Protein AF-A0A6A8LTK0-F1 (afdb_monomer)

Sequence (138 aa):
FTTRKNVAKDNLATSLNCDAESITGLSDNEKFNSSLSSYIDLKAILGNIVDDYSKNEDLEKIIEYSTIFEDGNIYKEKLSEISWLTDEQIEKLSNIHFKGWGRLSKKLLTQITNENGERIIDALWNTSNNFIQVISDE

Solvent-accessible surface area (backbone atoms only — not comparable to full-atom values): 8459 Å² total; per-residue (Å²): 133,85,75,80,55,60,54,42,42,62,61,49,16,64,74,68,74,49,61,48,85,77,66,75,90,49,92,76,74,50,39,51,92,65,58,63,46,67,60,54,57,47,31,75,68,58,42,74,58,72,76,38,72,93,44,46,70,58,54,52,47,53,52,49,42,26,50,72,36,88,48,44,67,64,32,35,57,58,45,65,73,43,85,86,62,48,74,69,47,39,58,58,50,39,73,50,70,53,79,84,79,78,96,69,54,68,57,60,41,68,64,44,55,50,98,87,66,47,25,52,54,50,48,53,68,79,43,93,53,51,74,68,51,60,68,64,80,105

Radius of gyration: 18.09 Å; Cα contacts (8 Å, |Δi|>4): 117; chains: 1; bounding box: 48×33×44 Å

Nearest PDB structures (foldseek):
  7qqq-assembly1_B  TM=8.584E-01  e=1.718E-06  Streptococcus pyogenes
  7zo1-assembly1_B  TM=8.564E-01  e=2.592E-06  Streptococcus pyogenes
  7qqr-assembly1_B  TM=8.332E-01  e=1.280E-06  Streptococcus pyogenes
  7qr7-assembly1_B  TM=8.512E-01  e=7.468E-06  Streptococcus pyogenes
  4cmq-assembly2_B  TM=9.367E-01  e=1.183E-04  Streptococcus pyogenes serotype M1

Structure (mmCIF, N/CA/C/O backbone):
data_AF-A0A6A8LTK0-F1
#
_entry.id   AF-A0A6A8LTK0-F1
#
loop_
_atom_site.group_PDB
_atom_site.id
_atom_site.type_symbol
_atom_site.label_atom_id
_atom_site.label_alt_id
_atom_site.label_comp_id
_atom_site.label_asym_id
_atom_site.label_entity_id
_atom_site.label_seq_id
_atom_site.pdbx_PDB_ins_code
_atom_site.Cartn_x
_atom_site.Cartn_y
_atom_site.Cartn_z
_atom_site.occupancy
_atom_site.B_iso_or_equiv
_atom_site.auth_seq_id
_atom_site.auth_comp_id
_atom_site.auth_asym_id
_atom_site.auth_atom_id
_atom_site.pdbx_PDB_model_num
ATOM 1 N N . PHE A 1 1 ? 3.440 11.728 16.137 1.00 38.41 1 PHE A N 1
ATOM 2 C CA . PHE A 1 1 ? 4.524 11.029 15.423 1.00 38.41 1 PHE A CA 1
ATOM 3 C C . PHE A 1 1 ? 4.246 11.130 13.936 1.00 38.41 1 PHE A C 1
ATOM 5 O O . PHE A 1 1 ? 3.413 10.395 13.431 1.00 38.41 1 PHE A O 1
ATOM 12 N N . THR A 1 2 ? 4.846 12.098 13.246 1.00 43.72 2 THR A N 1
ATOM 13 C CA . THR A 1 2 ? 4.663 12.234 11.794 1.00 43.72 2 THR A CA 1
ATOM 14 C C . THR A 1 2 ? 5.769 11.436 11.122 1.00 43.72 2 THR A C 1
ATOM 16 O O . THR A 1 2 ? 6.864 11.948 10.896 1.00 43.72 2 THR A O 1
ATOM 19 N N . THR A 1 3 ? 5.529 10.147 10.892 1.00 59.91 3 THR A N 1
ATOM 20 C CA . THR A 1 3 ? 6.459 9.304 10.133 1.00 59.91 3 THR A CA 1
ATOM 21 C C . THR A 1 3 ? 6.582 9.881 8.724 1.00 59.91 3 THR A C 1
ATOM 23 O O . THR A 1 3 ? 5.572 10.152 8.071 1.00 59.91 3 THR A O 1
ATOM 26 N N . ARG A 1 4 ? 7.812 10.124 8.252 1.00 67.44 4 ARG A N 1
ATOM 27 C CA . ARG A 1 4 ? 8.038 10.578 6.872 1.00 67.44 4 ARG A CA 1
ATOM 28 C C . ARG A 1 4 ? 7.524 9.502 5.915 1.00 67.44 4 ARG A C 1
ATOM 30 O O . ARG A 1 4 ? 7.967 8.363 5.993 1.00 67.44 4 ARG A O 1
ATOM 37 N N . LYS A 1 5 ? 6.600 9.873 5.026 1.00 78.31 5 LYS A N 1
ATOM 38 C CA . LYS A 1 5 ? 5.986 8.943 4.063 1.00 78.31 5 LYS A CA 1
ATOM 39 C C . LYS A 1 5 ? 6.807 8.756 2.788 1.00 78.31 5 LYS A C 1
ATOM 41 O O . LYS A 1 5 ? 6.742 7.697 2.179 1.00 78.31 5 LYS A O 1
ATOM 46 N N . ASN A 1 6 ? 7.602 9.757 2.412 1.00 81.50 6 ASN A N 1
ATOM 47 C CA . ASN A 1 6 ? 8.410 9.725 1.196 1.00 81.50 6 ASN A CA 1
ATOM 48 C C . ASN A 1 6 ? 9.869 9.407 1.519 1.00 81.50 6 ASN A C 1
ATOM 50 O O . ASN A 1 6 ? 10.435 9.928 2.485 1.00 81.50 6 ASN A O 1
ATOM 54 N N . VAL A 1 7 ? 10.476 8.587 0.667 1.00 85.12 7 VAL A N 1
ATOM 55 C CA . VAL A 1 7 ? 11.897 8.248 0.734 1.00 85.12 7 VAL A CA 1
ATOM 56 C C . VAL A 1 7 ? 12.673 9.246 -0.125 1.00 85.12 7 VAL A C 1
ATOM 58 O O . VAL A 1 7 ? 12.322 9.483 -1.279 1.00 85.12 7 VAL A O 1
ATOM 61 N N . ALA A 1 8 ? 13.706 9.857 0.454 1.00 90.06 8 ALA A N 1
ATOM 62 C CA . ALA A 1 8 ? 14.644 10.709 -0.268 1.00 90.06 8 ALA A CA 1
ATOM 63 C C . ALA A 1 8 ? 15.808 9.876 -0.813 1.00 90.06 8 ALA A C 1
ATOM 65 O O . ALA A 1 8 ? 16.170 8.851 -0.225 1.00 90.06 8 ALA A O 1
ATOM 66 N N . LYS A 1 9 ? 16.417 10.351 -1.898 1.00 90.88 9 LYS A N 1
ATOM 67 C CA . LYS A 1 9 ? 17.600 9.759 -2.526 1.00 90.88 9 LYS A CA 1
ATOM 68 C C . LYS A 1 9 ? 18.732 9.523 -1.520 1.00 90.88 9 LYS A C 1
ATOM 70 O O . LYS A 1 9 ? 19.273 8.424 -1.472 1.00 90.88 9 LYS A O 1
ATOM 75 N N . ASP A 1 10 ? 18.990 10.485 -0.638 1.00 89.69 10 ASP A N 1
ATOM 76 C CA . ASP A 1 10 ? 20.038 10.384 0.389 1.00 89.69 10 ASP A CA 1
ATOM 77 C C . ASP A 1 10 ? 19.772 9.274 1.417 1.00 89.69 10 ASP A C 1
ATOM 79 O O . ASP A 1 10 ? 20.695 8.587 1.863 1.00 89.69 10 ASP A O 1
ATOM 83 N N . ASN A 1 11 ? 18.501 9.051 1.773 1.00 89.56 11 ASN A N 1
ATOM 84 C CA . ASN A 1 11 ? 18.130 7.967 2.686 1.00 89.56 11 ASN A CA 1
ATOM 85 C C . ASN A 1 11 ? 18.419 6.607 2.044 1.00 89.56 11 ASN A C 1
ATOM 87 O O . ASN A 1 11 ? 18.909 5.697 2.712 1.00 89.56 11 ASN A O 1
ATOM 91 N N . LEU A 1 12 ? 18.117 6.475 0.747 1.00 89.75 12 LEU A N 1
ATOM 92 C CA . LEU A 1 12 ? 18.402 5.260 -0.005 1.00 89.75 12 LEU A CA 1
ATOM 93 C C . LEU A 1 12 ? 19.913 5.046 -0.154 1.00 89.75 12 LEU A C 1
ATOM 95 O O . LEU A 1 12 ? 20.383 3.943 0.102 1.00 89.75 12 LEU A O 1
ATOM 99 N N . ALA A 1 13 ? 20.670 6.092 -0.488 1.00 92.62 13 ALA A N 1
ATOM 100 C CA . ALA A 1 13 ? 22.129 6.036 -0.593 1.00 92.62 13 ALA A CA 1
ATOM 101 C C . ALA A 1 13 ? 22.775 5.559 0.716 1.00 92.62 13 ALA A C 1
ATOM 103 O O . ALA A 1 13 ? 23.594 4.641 0.719 1.00 92.62 13 ALA A O 1
ATOM 104 N N . THR A 1 14 ? 22.312 6.101 1.846 1.00 92.62 14 THR A N 1
ATOM 105 C CA . THR A 1 14 ? 22.743 5.675 3.185 1.00 92.62 14 THR A CA 1
ATOM 106 C C . THR A 1 14 ? 22.404 4.205 3.445 1.00 92.62 14 THR A C 1
ATOM 108 O O . THR A 1 14 ? 23.247 3.452 3.924 1.00 92.62 14 THR A O 1
ATOM 111 N N . SER A 1 15 ? 21.184 3.775 3.103 1.00 91.25 15 SER A N 1
ATOM 112 C CA . SER A 1 15 ? 20.734 2.385 3.267 1.00 91.25 15 SER A CA 1
ATOM 113 C C . SER A 1 15 ? 21.526 1.391 2.417 1.00 91.25 15 SER A C 1
ATOM 115 O O . SER A 1 15 ? 21.706 0.250 2.836 1.00 91.25 15 SER A O 1
ATOM 117 N N . LEU A 1 16 ? 21.936 1.791 1.215 1.00 91.56 16 LEU A N 1
ATOM 118 C CA . LEU A 1 16 ? 22.691 0.955 0.280 1.00 91.56 16 LEU A CA 1
ATOM 119 C C . LEU A 1 16 ? 24.208 1.088 0.461 1.00 91.56 16 LEU A C 1
ATOM 121 O O . LEU A 1 16 ? 24.959 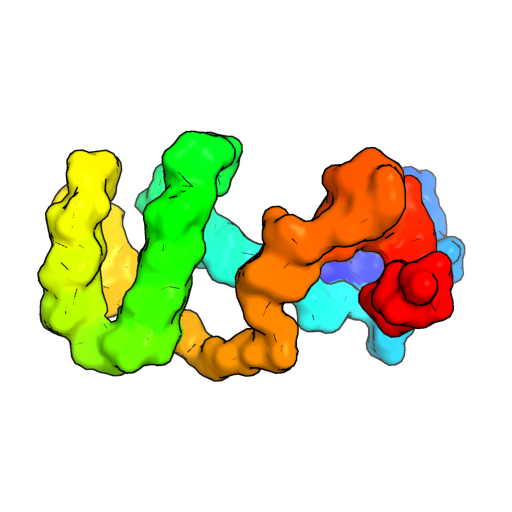0.375 -0.200 1.00 91.56 16 LEU A O 1
ATOM 125 N N . ASN A 1 17 ? 24.655 1.977 1.354 1.00 94.00 17 ASN A N 1
ATOM 126 C CA . ASN A 1 17 ? 26.058 2.319 1.563 1.00 94.00 17 ASN A CA 1
ATOM 127 C C . ASN A 1 17 ? 26.769 2.707 0.248 1.00 94.00 17 ASN A C 1
ATOM 129 O O . ASN A 1 17 ? 27.852 2.204 -0.063 1.00 94.00 17 ASN A O 1
ATOM 133 N N . CYS A 1 18 ? 26.137 3.581 -0.539 1.00 93.50 18 CYS A N 1
ATOM 134 C CA . CYS A 1 18 ? 26.661 4.087 -1.807 1.00 93.50 18 CYS A CA 1
ATOM 135 C C . CYS A 1 18 ? 26.598 5.619 -1.888 1.00 93.50 18 CYS A C 1
ATOM 137 O O . CYS A 1 18 ? 25.998 6.282 -1.042 1.00 93.50 18 CYS A O 1
ATOM 139 N N . ASP A 1 19 ? 27.228 6.184 -2.919 1.00 92.19 19 ASP A N 1
ATOM 140 C CA . ASP A 1 19 ? 27.126 7.612 -3.211 1.00 92.19 19 ASP A CA 1
ATOM 141 C C . ASP A 1 19 ? 25.727 7.936 -3.751 1.00 92.19 19 ASP A C 1
ATOM 143 O O . ASP A 1 19 ? 25.234 7.255 -4.658 1.00 92.19 19 ASP A O 1
ATOM 147 N N . ALA A 1 20 ? 25.103 8.998 -3.240 1.00 89.94 20 ALA A N 1
ATOM 148 C CA . ALA A 1 20 ? 23.844 9.491 -3.772 1.00 89.94 20 ALA A CA 1
ATOM 149 C C . ALA A 1 20 ? 23.960 9.766 -5.277 1.00 89.94 20 ALA A C 1
ATOM 151 O O . ALA A 1 20 ? 23.054 9.402 -6.021 1.00 89.94 20 ALA A O 1
ATOM 152 N N . GLU A 1 21 ? 25.075 10.305 -5.774 1.00 91.12 21 GLU A N 1
ATOM 153 C CA . GLU A 1 21 ? 25.246 10.585 -7.207 1.00 91.12 21 GLU A CA 1
ATOM 154 C C . GLU A 1 21 ? 25.135 9.334 -8.094 1.00 91.12 21 GLU A C 1
ATOM 156 O O . GLU A 1 21 ? 24.688 9.435 -9.237 1.00 91.12 21 GLU A O 1
ATOM 161 N N . SER A 1 22 ? 25.435 8.146 -7.555 1.00 91.94 22 SER A N 1
ATOM 162 C CA . SER A 1 22 ? 25.285 6.875 -8.279 1.00 91.94 22 SER A CA 1
ATOM 163 C C . SER A 1 22 ? 23.823 6.470 -8.518 1.00 91.94 22 SER A C 1
ATOM 165 O O . SER A 1 22 ? 23.536 5.676 -9.415 1.00 91.94 22 SER A O 1
ATOM 167 N N . ILE A 1 23 ? 22.882 7.030 -7.751 1.00 90.88 23 ILE A N 1
ATOM 168 C CA . ILE A 1 23 ? 21.450 6.744 -7.870 1.00 90.88 23 ILE A CA 1
ATOM 169 C C . ILE A 1 23 ? 20.838 7.666 -8.928 1.00 90.88 23 ILE A C 1
ATOM 171 O O . ILE A 1 23 ? 20.737 8.886 -8.752 1.00 90.88 23 ILE A O 1
ATOM 175 N N . THR A 1 24 ? 20.377 7.063 -10.022 1.00 91.69 24 THR A N 1
ATOM 176 C CA . THR A 1 24 ? 19.763 7.748 -11.169 1.00 91.69 24 THR A CA 1
ATOM 177 C C . THR A 1 24 ? 18.387 7.152 -11.493 1.00 91.69 24 THR A C 1
ATOM 179 O O . THR A 1 24 ? 17.997 6.134 -10.926 1.00 91.69 24 THR A O 1
ATOM 182 N N . GLY A 1 25 ? 17.615 7.807 -12.369 1.00 88.38 25 GLY A N 1
ATOM 183 C CA . GLY A 1 25 ? 16.299 7.316 -12.813 1.00 88.38 25 GLY A CA 1
ATOM 184 C C . GLY A 1 25 ? 15.096 7.787 -11.983 1.00 88.38 25 GLY A C 1
ATOM 185 O O . GLY A 1 25 ? 13.961 7.442 -12.308 1.00 88.38 25 GLY A O 1
ATOM 186 N N . LEU A 1 26 ? 15.308 8.606 -10.947 1.00 90.44 26 LEU A N 1
ATOM 187 C CA . LEU A 1 26 ? 14.224 9.288 -10.229 1.00 90.44 26 LEU A CA 1
ATOM 188 C C . LEU A 1 26 ? 13.667 10.439 -11.076 1.00 90.44 26 LEU A C 1
ATOM 190 O O . LEU A 1 26 ? 14.427 11.179 -11.693 1.00 90.44 26 LEU A O 1
ATOM 194 N N . SER A 1 27 ? 12.347 10.635 -11.077 1.00 86.94 27 SER A N 1
ATOM 195 C CA . SER A 1 27 ? 11.714 11.652 -11.931 1.00 86.94 27 SER A CA 1
ATOM 196 C C . SER A 1 27 ? 12.099 13.092 -11.577 1.00 86.94 27 SER A C 1
ATOM 198 O O . SER A 1 27 ? 12.208 13.917 -12.478 1.00 86.94 27 SER A O 1
ATOM 200 N N . ASP A 1 28 ? 12.282 13.403 -10.290 1.00 86.25 28 ASP A N 1
ATOM 201 C CA . ASP A 1 28 ? 12.687 14.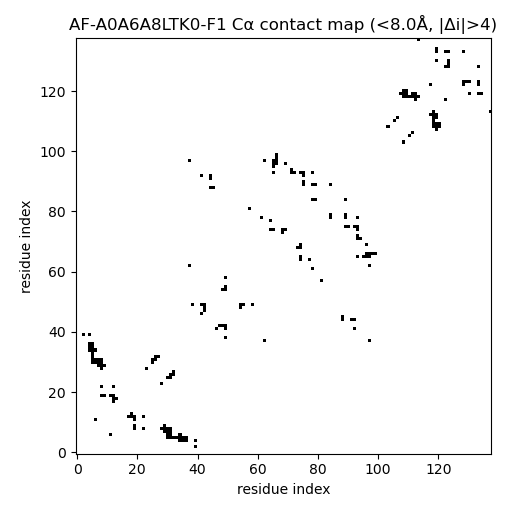731 -9.805 1.00 86.25 28 ASP A CA 1
ATOM 202 C C . ASP A 1 28 ? 14.141 14.772 -9.299 1.00 86.25 28 ASP A C 1
ATOM 204 O O . ASP A 1 28 ? 14.571 15.776 -8.743 1.00 86.25 28 ASP A O 1
ATOM 208 N N . ASN A 1 29 ? 14.900 13.689 -9.514 1.00 84.38 29 ASN A N 1
ATOM 209 C CA . ASN A 1 29 ? 16.280 13.476 -9.059 1.00 84.38 29 ASN A CA 1
ATOM 210 C C . ASN A 1 29 ? 16.535 13.534 -7.539 1.00 84.38 29 ASN A C 1
ATOM 212 O O . ASN A 1 29 ? 17.667 13.268 -7.131 1.00 84.38 29 ASN A O 1
ATOM 216 N N . GLU A 1 30 ? 15.532 13.802 -6.701 1.00 86.81 30 GLU A N 1
ATOM 217 C CA . GLU A 1 30 ? 15.714 14.016 -5.257 1.00 86.81 30 GLU A CA 1
ATOM 218 C C . GLU A 1 30 ? 14.959 13.001 -4.395 1.00 86.81 30 GLU A C 1
ATOM 220 O O . GLU A 1 30 ? 15.440 12.602 -3.328 1.00 86.81 30 GLU A O 1
ATOM 225 N N . LYS A 1 31 ? 13.772 12.561 -4.820 1.00 88.56 31 LYS A N 1
ATOM 226 C CA . LYS A 1 31 ? 12.912 11.688 -4.012 1.00 88.56 31 LYS A CA 1
ATOM 227 C C . LYS A 1 31 ? 12.095 10.726 -4.864 1.00 88.56 31 LYS A C 1
ATOM 229 O O . LYS A 1 31 ? 11.948 10.850 -6.076 1.00 88.56 31 LYS A O 1
ATOM 234 N N . PHE A 1 32 ? 11.525 9.742 -4.184 1.00 89.75 32 PHE A N 1
ATOM 235 C CA . PHE A 1 32 ? 10.516 8.887 -4.783 1.00 89.75 32 PHE A CA 1
ATOM 236 C C . PHE A 1 32 ? 9.188 9.643 -4.879 1.00 89.75 32 PHE A C 1
ATOM 238 O O . PHE A 1 32 ? 8.695 10.189 -3.890 1.00 89.75 32 PHE A O 1
ATOM 245 N N . ASN A 1 33 ? 8.593 9.635 -6.074 1.00 88.81 33 ASN A N 1
ATOM 246 C CA . ASN A 1 33 ? 7.234 10.138 -6.293 1.00 88.81 33 ASN A CA 1
ATOM 247 C C . ASN A 1 33 ? 6.183 9.258 -5.606 1.00 88.81 33 ASN A C 1
ATOM 249 O O . ASN A 1 33 ? 5.140 9.745 -5.174 1.00 88.81 33 ASN A O 1
ATOM 253 N N . SER A 1 34 ? 6.467 7.960 -5.515 1.00 88.88 34 SER A N 1
ATOM 254 C CA . SER A 1 34 ? 5.609 6.977 -4.867 1.00 88.88 34 SER A CA 1
ATOM 255 C C . SER A 1 34 ? 5.934 6.866 -3.381 1.00 88.88 34 SER A C 1
ATOM 257 O O . SER A 1 34 ? 7.090 6.954 -2.968 1.00 88.88 34 SER A O 1
ATOM 259 N N . SER A 1 35 ? 4.907 6.606 -2.577 1.00 90.25 35 SER A N 1
ATOM 260 C CA . SER A 1 35 ? 5.052 6.245 -1.168 1.00 90.25 35 SER A CA 1
ATOM 261 C C . SER A 1 35 ? 4.084 5.137 -0.794 1.00 90.25 35 SER A C 1
ATOM 263 O O . SER A 1 35 ? 3.016 5.000 -1.384 1.00 90.25 35 SER A O 1
ATOM 265 N N . LEU A 1 36 ? 4.440 4.380 0.241 1.00 92.38 36 LEU A N 1
ATOM 266 C CA . LEU A 1 36 ? 3.554 3.417 0.892 1.00 92.38 36 LEU A CA 1
ATOM 267 C C . LEU A 1 36 ? 2.699 4.123 1.961 1.00 92.38 36 LEU A C 1
ATOM 269 O O . LEU A 1 36 ? 2.621 3.686 3.106 1.00 92.38 36 LEU A O 1
ATOM 273 N N . SER A 1 37 ? 2.107 5.269 1.611 1.00 91.94 37 SER A N 1
ATOM 274 C CA . SER A 1 37 ? 1.402 6.152 2.549 1.00 91.94 37 SER A CA 1
ATOM 275 C C . SER A 1 37 ? 0.272 5.439 3.293 1.00 91.94 37 SER A C 1
ATOM 277 O O . SER A 1 37 ? 0.236 5.509 4.521 1.00 91.94 37 SER A O 1
ATOM 279 N N . SER A 1 38 ? -0.579 4.700 2.575 1.00 93.50 38 SER A N 1
ATOM 280 C CA . SER A 1 38 ? -1.678 3.931 3.170 1.00 93.50 38 SER A CA 1
ATOM 281 C C . SER A 1 38 ? -1.172 2.857 4.126 1.00 93.50 38 SER A C 1
ATOM 283 O O . SER A 1 38 ? -1.695 2.723 5.225 1.00 93.50 38 SER A O 1
ATOM 285 N N . TYR A 1 39 ? -0.100 2.149 3.763 1.00 94.88 39 TYR A N 1
ATOM 286 C CA . TYR A 1 39 ? 0.536 1.171 4.648 1.00 94.88 39 TYR A CA 1
ATOM 287 C C . TYR A 1 39 ? 1.052 1.824 5.937 1.00 94.88 39 TYR A C 1
ATOM 289 O O . TYR A 1 39 ? 0.817 1.303 7.023 1.00 94.88 39 TYR A O 1
ATOM 297 N N . ILE A 1 40 ? 1.716 2.981 5.840 1.00 94.00 40 ILE A N 1
ATOM 298 C CA . ILE A 1 40 ? 2.237 3.710 7.007 1.00 94.00 40 ILE A CA 1
ATOM 299 C C . ILE A 1 40 ? 1.095 4.144 7.934 1.00 94.00 40 ILE A C 1
ATOM 301 O O . ILE A 1 40 ? 1.211 3.995 9.152 1.00 94.00 40 ILE A O 1
ATOM 305 N N . ASP A 1 41 ? -0.001 4.653 7.368 1.00 94.12 41 ASP A N 1
ATOM 306 C CA . ASP A 1 41 ? -1.173 5.088 8.134 1.00 94.12 41 ASP A CA 1
ATOM 307 C C . ASP A 1 41 ? -1.870 3.907 8.819 1.00 94.12 41 ASP A C 1
ATOM 309 O O . ASP A 1 41 ? -2.128 3.952 10.023 1.00 94.12 41 ASP A O 1
ATOM 313 N N . LEU A 1 42 ? -2.103 2.815 8.086 1.00 95.62 42 LEU A N 1
ATOM 314 C CA . LEU A 1 42 ? -2.702 1.605 8.644 1.00 95.62 42 LEU A CA 1
ATOM 315 C C . LEU A 1 42 ? -1.808 0.981 9.716 1.00 95.62 42 LEU A C 1
ATOM 317 O O . LEU A 1 42 ? -2.306 0.596 10.770 1.00 95.62 42 LEU A O 1
ATOM 321 N N . LYS A 1 43 ? -0.488 0.926 9.508 1.00 95.81 43 LYS A N 1
ATOM 322 C CA . LYS A 1 43 ? 0.459 0.349 10.474 1.00 95.81 43 LYS A CA 1
ATOM 323 C C . LYS A 1 43 ? 0.522 1.145 11.773 1.00 95.81 43 LYS A C 1
ATOM 325 O O . LYS A 1 43 ? 0.704 0.558 12.836 1.00 95.81 43 LYS A O 1
ATOM 330 N N . ALA A 1 44 ? 0.305 2.458 11.721 1.00 95.00 44 ALA A N 1
ATOM 331 C CA . ALA A 1 44 ? 0.201 3.280 12.925 1.00 95.00 44 ALA A CA 1
ATOM 332 C C . ALA A 1 44 ? -1.029 2.935 13.791 1.00 95.00 44 ALA A C 1
ATOM 334 O O . ALA A 1 44 ? -1.001 3.171 14.999 1.00 95.00 44 ALA A O 1
ATOM 335 N N . ILE A 1 45 ? -2.088 2.375 13.195 1.00 95.50 45 ILE A N 1
ATOM 336 C CA . ILE A 1 45 ? -3.348 2.033 13.877 1.00 95.50 45 ILE A CA 1
ATOM 337 C C . ILE A 1 45 ? -3.408 0.541 14.237 1.00 95.50 45 ILE A C 1
ATOM 339 O O . ILE A 1 45 ? -3.771 0.177 15.354 1.00 95.50 45 ILE A O 1
ATOM 343 N N . LEU A 1 46 ? -3.049 -0.320 13.288 1.00 96.00 46 LEU A N 1
ATOM 344 C CA . LEU A 1 46 ? -3.205 -1.775 13.349 1.00 96.00 46 LEU A CA 1
ATOM 345 C C . LEU A 1 46 ? -1.920 -2.501 13.773 1.00 96.00 46 LEU A C 1
ATOM 347 O O . LEU A 1 46 ? -1.940 -3.702 14.043 1.00 96.00 46 LEU A O 1
ATOM 351 N N . GLY A 1 47 ? -0.793 -1.789 1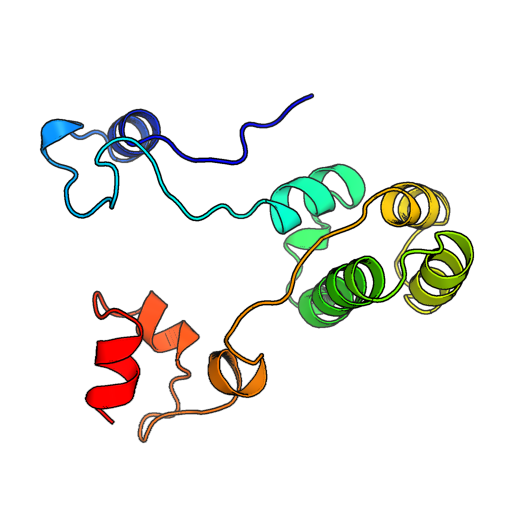3.845 1.00 95.38 47 GLY A N 1
ATOM 352 C CA . GLY A 1 47 ? 0.500 -2.363 14.197 1.00 95.38 47 GLY A CA 1
ATOM 353 C C . GLY A 1 47 ? 0.964 -3.409 13.182 1.00 95.38 47 GLY A C 1
ATOM 354 O O . GLY A 1 47 ? 0.799 -3.250 11.973 1.00 95.38 47 GLY A O 1
ATOM 355 N N . ASN A 1 48 ? 1.544 -4.500 13.682 1.00 95.38 48 ASN A N 1
ATOM 356 C CA . ASN A 1 48 ? 2.139 -5.549 12.846 1.00 95.38 48 ASN A CA 1
ATOM 357 C C . ASN A 1 48 ? 1.108 -6.407 12.095 1.00 95.38 48 ASN A C 1
ATOM 359 O O . ASN A 1 48 ? 1.498 -7.194 11.240 1.00 95.38 48 ASN A O 1
ATOM 363 N N . ILE A 1 49 ? -0.193 -6.252 12.371 1.00 94.69 49 ILE A N 1
ATOM 364 C CA . ILE A 1 49 ? -1.251 -6.967 11.637 1.00 94.69 49 ILE A CA 1
ATOM 365 C C . ILE A 1 49 ? -1.220 -6.608 10.144 1.00 94.69 49 ILE A C 1
ATOM 367 O O . ILE A 1 49 ? -1.550 -7.438 9.307 1.00 94.69 49 ILE A O 1
ATOM 371 N N . VAL A 1 50 ? -0.763 -5.401 9.794 1.00 95.00 50 VAL A N 1
ATOM 372 C CA . VAL A 1 50 ? -0.647 -4.958 8.393 1.00 95.00 50 VAL A CA 1
ATOM 373 C C . VAL A 1 50 ? 0.348 -5.806 7.590 1.00 95.00 50 VAL A C 1
ATOM 375 O O . VAL A 1 50 ? 0.238 -5.883 6.370 1.00 95.00 50 VAL A O 1
ATOM 378 N N . ASP A 1 51 ? 1.297 -6.465 8.260 1.00 95.44 51 ASP A N 1
ATOM 379 C CA . ASP A 1 51 ? 2.286 -7.336 7.618 1.00 95.44 51 ASP A CA 1
ATOM 380 C C . ASP A 1 51 ? 1.781 -8.788 7.45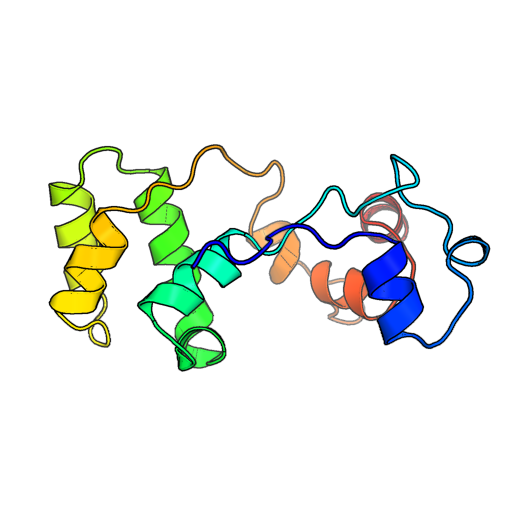1 1.00 95.44 51 ASP A C 1
ATOM 382 O O . ASP A 1 51 ? 2.450 -9.609 6.823 1.00 95.44 51 ASP A O 1
ATOM 386 N N . ASP A 1 52 ? 0.604 -9.127 7.995 1.00 95.62 52 ASP A N 1
ATOM 387 C CA . ASP A 1 52 ? -0.010 -10.449 7.850 1.00 95.62 52 ASP A CA 1
ATOM 388 C C . ASP A 1 52 ? -0.709 -10.573 6.489 1.00 95.62 52 ASP A C 1
ATOM 390 O O . ASP A 1 52 ? -1.758 -9.977 6.232 1.00 95.62 52 ASP A O 1
ATOM 394 N N . TYR A 1 53 ? -0.146 -11.411 5.616 1.00 92.50 53 TYR A N 1
ATOM 395 C CA . TYR A 1 53 ? -0.686 -11.654 4.280 1.00 92.50 53 TYR A CA 1
ATOM 396 C C . TYR A 1 53 ? -2.134 -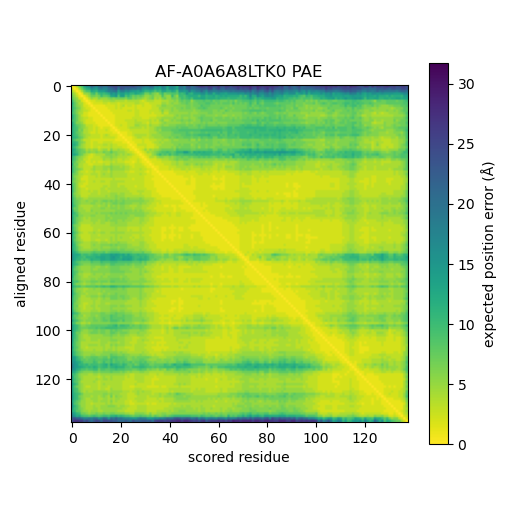12.170 4.297 1.00 92.50 53 TYR A C 1
ATOM 398 O O . TYR A 1 53 ? -2.908 -11.837 3.399 1.00 92.50 53 TYR A O 1
ATOM 406 N N . SER A 1 54 ? -2.541 -12.916 5.333 1.00 95.19 54 SER A N 1
ATOM 407 C CA . SER A 1 54 ? -3.921 -13.412 5.462 1.00 95.19 54 SER A CA 1
ATOM 408 C C . SER A 1 54 ? -4.951 -12.290 5.625 1.00 95.19 54 SER A C 1
ATOM 410 O O . SER A 1 54 ? -6.143 -12.512 5.417 1.00 95.19 54 SER A O 1
ATOM 412 N N . LYS A 1 55 ? -4.499 -11.080 5.978 1.00 95.56 55 LYS A N 1
ATOM 413 C CA . LYS A 1 55 ? -5.334 -9.889 6.167 1.00 95.56 55 LYS A CA 1
ATOM 414 C C . LYS A 1 55 ? -5.357 -8.970 4.955 1.00 95.56 55 LYS A C 1
ATOM 416 O O . LYS A 1 55 ? -6.120 -8.011 4.960 1.00 95.56 55 LYS A O 1
ATOM 421 N N . ASN A 1 56 ? -4.574 -9.256 3.914 1.00 94.00 56 ASN A N 1
ATOM 422 C CA . ASN A 1 56 ? -4.409 -8.362 2.767 1.00 94.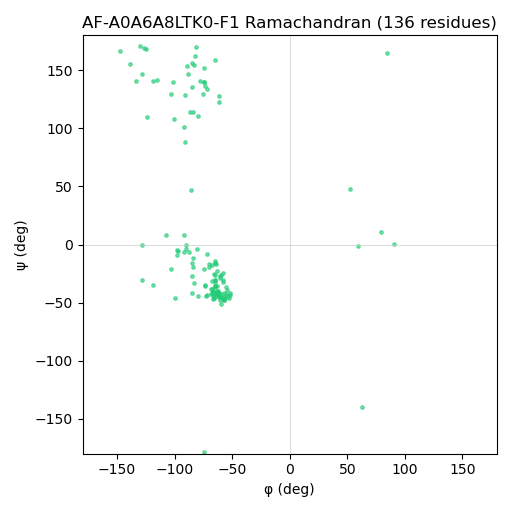00 56 ASN A CA 1
ATOM 423 C C . ASN A 1 56 ? -5.747 -7.993 2.104 1.00 94.00 56 ASN A C 1
ATOM 425 O O . ASN A 1 56 ? -5.993 -6.823 1.834 1.00 94.00 56 ASN A O 1
ATOM 429 N N . GLU A 1 57 ? -6.652 -8.960 1.926 1.00 95.12 57 GLU A N 1
ATOM 430 C CA . GLU A 1 57 ? -7.969 -8.685 1.340 1.00 95.12 57 GLU A CA 1
ATOM 431 C C . GLU A 1 57 ? -8.812 -7.724 2.181 1.00 95.12 57 GLU A C 1
ATOM 433 O O . GLU A 1 57 ? -9.478 -6.852 1.625 1.00 95.12 57 GLU A O 1
ATOM 438 N N . ASP A 1 58 ? -8.774 -7.858 3.505 1.00 97.06 58 ASP A N 1
ATOM 439 C CA . ASP A 1 58 ? -9.500 -6.961 4.400 1.00 97.06 58 ASP A CA 1
ATOM 440 C C . ASP A 1 58 ? -8.829 -5.585 4.477 1.00 97.06 58 ASP A C 1
ATOM 442 O O . ASP A 1 58 ? -9.523 -4.576 4.524 1.00 97.06 58 ASP A O 1
ATOM 446 N N . LEU A 1 59 ? -7.495 -5.514 4.418 1.00 97.00 59 LEU A N 1
ATOM 447 C CA . LEU A 1 59 ? -6.760 -4.244 4.357 1.00 97.00 59 LEU A CA 1
ATOM 448 C C . LEU A 1 59 ? -7.100 -3.454 3.083 1.00 97.00 59 LEU A C 1
ATOM 450 O O . LEU A 1 59 ? -7.329 -2.247 3.158 1.00 97.00 59 LEU A O 1
ATOM 454 N N . GLU A 1 60 ? -7.204 -4.127 1.933 1.00 96.19 60 GLU A N 1
ATOM 455 C CA . GLU A 1 60 ? -7.666 -3.505 0.685 1.00 96.19 60 GLU A CA 1
ATOM 456 C C . GLU A 1 60 ? -9.116 -3.010 0.806 1.00 96.19 60 GLU A C 1
ATOM 458 O O . GLU A 1 60 ? -9.408 -1.889 0.393 1.00 96.19 60 GLU A O 1
ATOM 463 N N . LYS A 1 61 ? -10.012 -3.779 1.449 1.00 96.19 61 LYS A N 1
ATOM 464 C CA . LYS A 1 61 ? -11.394 -3.333 1.717 1.00 96.19 61 LYS A CA 1
ATOM 465 C C . LYS A 1 61 ? -11.447 -2.114 2.632 1.00 96.19 61 LYS A C 1
ATOM 467 O O . LYS A 1 61 ? -12.249 -1.221 2.393 1.00 96.19 61 LYS A O 1
ATOM 472 N N . ILE A 1 62 ? -10.605 -2.051 3.665 1.00 96.50 62 ILE A N 1
ATOM 473 C CA . ILE A 1 62 ? -10.515 -0.888 4.563 1.00 96.50 62 ILE A CA 1
ATOM 474 C C . ILE A 1 62 ? -10.183 0.370 3.746 1.00 96.50 62 ILE A C 1
ATOM 476 O O . ILE A 1 62 ? -10.855 1.392 3.883 1.00 96.50 62 ILE A O 1
ATOM 480 N N . ILE A 1 63 ? -9.194 0.287 2.850 1.00 96.00 63 ILE A N 1
ATOM 481 C CA . ILE A 1 63 ? -8.809 1.402 1.970 1.00 96.00 63 ILE A CA 1
ATOM 482 C C . ILE A 1 63 ? -9.940 1.746 0.992 1.00 96.00 63 ILE A C 1
ATOM 484 O O . ILE A 1 63 ? -10.265 2.923 0.814 1.00 96.00 63 ILE A O 1
ATOM 488 N N . GLU A 1 64 ? -10.555 0.737 0.377 1.00 95.75 64 GLU A N 1
ATOM 489 C CA . GLU A 1 64 ? -11.664 0.900 -0.564 1.00 95.75 64 GLU A CA 1
ATOM 490 C C . GLU A 1 64 ? -12.859 1.601 0.098 1.00 95.75 64 GLU A C 1
ATOM 492 O O . GLU A 1 64 ? -13.323 2.630 -0.390 1.00 95.75 64 GLU A O 1
ATOM 497 N N . TYR A 1 65 ? -13.310 1.112 1.253 1.00 95.44 65 TYR A N 1
ATOM 498 C CA . TYR A 1 65 ? -14.429 1.687 1.999 1.00 95.44 65 TYR A CA 1
ATOM 499 C C . TYR A 1 65 ? -14.127 3.108 2.478 1.00 95.44 65 TYR A C 1
ATOM 501 O O . TYR A 1 65 ? -14.970 3.986 2.314 1.00 95.44 65 TYR A O 1
ATOM 509 N N . SER A 1 66 ? -12.916 3.361 2.979 1.00 94.62 66 SER A N 1
ATOM 510 C CA . SER A 1 66 ? -12.454 4.708 3.347 1.00 94.62 66 SER A CA 1
ATOM 511 C C . SER A 1 66 ? -12.499 5.697 2.173 1.00 94.62 66 SER A C 1
ATOM 513 O O . SER A 1 66 ? -12.738 6.886 2.378 1.00 94.62 66 SER A O 1
ATOM 515 N N . THR A 1 67 ? -12.276 5.208 0.946 1.00 93.56 67 THR A N 1
ATOM 516 C CA . THR A 1 67 ? -12.281 6.018 -0.284 1.00 93.56 67 THR A CA 1
ATOM 517 C C . THR A 1 67 ? -13.694 6.229 -0.839 1.00 93.56 67 THR A C 1
ATOM 519 O O . THR A 1 67 ? -13.971 7.274 -1.426 1.00 93.56 67 THR A O 1
ATOM 522 N N . ILE A 1 68 ? -14.588 5.245 -0.679 1.00 93.31 68 ILE A N 1
ATOM 523 C CA . ILE A 1 68 ? -15.980 5.300 -1.162 1.00 93.31 68 ILE A CA 1
ATOM 524 C C . ILE A 1 68 ? -16.867 6.123 -0.223 1.00 93.31 68 ILE A C 1
ATOM 526 O O . ILE A 1 68 ? -17.697 6.906 -0.687 1.00 93.31 68 ILE A O 1
ATOM 530 N N . PHE A 1 69 ? -16.733 5.921 1.088 1.00 90.06 69 PHE A N 1
ATOM 531 C CA . PHE A 1 69 ? -17.627 6.503 2.082 1.00 90.06 69 PHE A CA 1
ATOM 532 C C . PHE A 1 69 ? -16.989 7.734 2.729 1.00 90.06 69 PHE A C 1
ATOM 534 O O . PHE A 1 69 ? -16.088 7.631 3.559 1.00 90.06 69 PHE A O 1
ATOM 541 N N . GLU A 1 70 ? -17.503 8.916 2.385 1.00 81.88 70 GLU A N 1
ATOM 542 C CA . GLU A 1 70 ? -17.155 10.161 3.087 1.00 81.88 70 GLU A CA 1
ATOM 543 C C . GLU A 1 70 ? -17.836 10.260 4.466 1.00 81.88 70 GLU A C 1
ATOM 545 O O . GLU A 1 70 ? -17.369 10.993 5.335 1.00 81.88 70 GLU A O 1
ATOM 550 N N . ASP A 1 71 ? -18.924 9.510 4.690 1.00 87.69 71 ASP A N 1
ATOM 551 C CA . ASP A 1 71 ? -19.614 9.445 5.982 1.00 87.69 71 ASP A CA 1
ATOM 552 C C . ASP A 1 71 ? -18.939 8.426 6.913 1.00 87.69 71 ASP A C 1
ATOM 554 O O . ASP A 1 71 ? -18.972 7.212 6.678 1.00 87.69 71 ASP A O 1
ATOM 558 N N . GLY A 1 72 ? -18.358 8.928 8.005 1.00 84.56 72 GLY A N 1
ATOM 559 C CA . GLY A 1 72 ? -17.671 8.115 9.005 1.00 84.56 72 GLY A CA 1
ATOM 560 C C . GLY A 1 72 ? -18.560 7.075 9.696 1.00 84.56 72 GLY A C 1
ATOM 561 O O . GLY A 1 72 ? -18.049 6.029 10.085 1.00 84.56 72 GLY A O 1
ATOM 562 N N . ASN A 1 73 ? -19.877 7.292 9.811 1.00 90.81 73 ASN A N 1
ATOM 563 C CA . ASN A 1 73 ? -20.788 6.317 10.424 1.00 90.81 73 ASN A CA 1
ATOM 564 C C . ASN A 1 73 ? -21.003 5.107 9.512 1.00 90.81 73 ASN A C 1
ATOM 566 O O . ASN A 1 73 ? -20.932 3.971 9.978 1.00 90.81 73 ASN A O 1
ATOM 570 N N . ILE A 1 74 ? -21.213 5.345 8.212 1.00 92.38 74 ILE A N 1
ATOM 571 C CA . ILE A 1 74 ? -21.369 4.268 7.220 1.00 92.38 74 ILE A CA 1
ATOM 572 C C . ILE A 1 74 ? -20.064 3.478 7.114 1.00 92.38 74 ILE A C 1
ATOM 574 O O . ILE A 1 74 ? -20.068 2.246 7.097 1.00 92.38 74 ILE A O 1
ATOM 578 N N . TYR A 1 75 ? -18.929 4.180 7.099 1.00 94.62 75 TYR A N 1
ATOM 579 C CA . TYR A 1 75 ? -17.630 3.524 7.080 1.00 94.62 75 TYR A CA 1
ATOM 580 C C . TYR A 1 75 ? -17.398 2.685 8.347 1.00 94.62 75 TYR A C 1
ATOM 582 O O . TYR A 1 75 ? -16.958 1.540 8.256 1.00 94.62 75 TYR A O 1
ATOM 590 N N . LYS A 1 76 ? -17.773 3.199 9.524 1.00 95.31 76 LYS A N 1
ATOM 591 C CA . LYS A 1 76 ? -17.689 2.470 10.796 1.00 95.31 76 LYS A CA 1
ATOM 592 C C . LYS A 1 76 ? -18.522 1.187 10.794 1.00 95.31 76 LYS A C 1
ATOM 594 O O . LYS A 1 76 ? -18.037 0.150 11.244 1.00 95.31 76 LYS A O 1
ATOM 599 N N . GLU A 1 77 ? -19.738 1.235 10.252 1.00 95.12 77 GLU A N 1
ATOM 600 C CA . GLU A 1 77 ? -20.582 0.048 10.079 1.00 95.12 77 GLU A CA 1
ATOM 601 C C . GLU A 1 77 ? -19.886 -0.995 9.193 1.00 95.12 77 GLU A C 1
ATOM 603 O O . GLU A 1 77 ? -19.794 -2.163 9.568 1.00 95.12 77 GLU A O 1
ATOM 608 N N . LYS A 1 78 ? -19.282 -0.572 8.076 1.00 95.31 78 LYS A N 1
ATOM 609 C CA . LYS A 1 78 ? -18.525 -1.474 7.196 1.00 95.31 78 LYS A CA 1
ATOM 610 C C . LYS A 1 78 ? -17.280 -2.071 7.835 1.00 95.31 78 LYS A C 1
ATOM 612 O O . LYS A 1 78 ? -16.984 -3.241 7.611 1.00 95.31 78 LYS A O 1
ATOM 617 N N . LEU A 1 79 ? -16.574 -1.305 8.659 1.00 96.06 79 LEU A N 1
ATOM 618 C CA . LEU A 1 79 ? -15.440 -1.816 9.426 1.00 96.06 79 LEU A CA 1
ATOM 619 C C . LEU A 1 79 ? -15.870 -2.876 10.448 1.00 96.06 79 LEU A C 1
ATOM 621 O O . LEU A 1 79 ? -15.121 -3.820 10.680 1.00 96.06 79 LEU A O 1
ATOM 625 N N . SER A 1 80 ? -17.079 -2.772 11.009 1.00 95.12 80 SER A N 1
ATOM 626 C CA . SER A 1 80 ? -17.599 -3.769 11.957 1.00 95.12 80 SER A CA 1
ATOM 627 C C . SER A 1 80 ? -17.872 -5.146 11.334 1.00 95.12 80 SER A C 1
ATOM 629 O O . SER A 1 80 ? -17.921 -6.142 12.052 1.00 95.12 80 SER A O 1
ATOM 631 N N . GLU A 1 81 ? -17.973 -5.237 10.001 1.00 95.44 81 GLU A N 1
ATOM 632 C CA . GLU A 1 81 ? -18.063 -6.517 9.280 1.00 95.44 81 GLU A CA 1
ATOM 633 C C . GLU A 1 81 ? -16.728 -7.299 9.319 1.00 95.44 81 GLU A C 1
ATOM 635 O O . GLU A 1 81 ? -16.704 -8.507 9.066 1.00 95.44 81 GLU A O 1
ATOM 640 N N . ILE A 1 82 ? -15.611 -6.639 9.657 1.00 95.62 82 ILE A N 1
ATOM 641 C CA . ILE A 1 82 ? -14.273 -7.237 9.733 1.00 95.62 82 ILE A CA 1
ATOM 642 C C . ILE A 1 82 ? -14.015 -7.734 11.161 1.00 95.62 82 ILE A C 1
ATOM 644 O O . ILE A 1 82 ? -13.640 -6.984 12.060 1.00 95.62 82 ILE A O 1
ATOM 648 N N . SER A 1 83 ? -14.160 -9.044 11.362 1.00 94.44 83 SER A N 1
ATOM 649 C CA . SER A 1 83 ? -14.243 -9.668 12.693 1.00 94.44 83 SER A CA 1
ATOM 650 C C . SER A 1 83 ? -12.991 -9.573 13.573 1.00 94.44 83 SER A C 1
ATOM 652 O O . SER A 1 83 ? -13.055 -9.893 14.756 1.00 94.44 83 SER A O 1
ATOM 654 N N . TRP A 1 84 ? -11.830 -9.245 13.002 1.00 95.88 84 TRP A N 1
ATOM 655 C CA . TRP A 1 84 ? -10.562 -9.176 13.737 1.00 95.88 84 TRP A CA 1
ATOM 656 C C . TRP A 1 84 ? -10.195 -7.758 14.183 1.00 95.88 84 TRP A C 1
ATOM 658 O O . TRP A 1 84 ? -9.209 -7.600 14.904 1.00 95.88 84 TRP A O 1
ATOM 668 N N . LEU A 1 85 ? -10.962 -6.744 13.774 1.00 96.62 85 LEU A N 1
ATOM 669 C CA . LEU A 1 85 ? -10.773 -5.378 14.246 1.00 96.62 85 LEU A CA 1
ATOM 670 C C . LEU A 1 85 ? -11.355 -5.208 15.650 1.00 96.62 85 LEU A C 1
ATOM 672 O O . LEU A 1 85 ? -12.431 -5.713 15.963 1.00 96.62 85 LEU A O 1
ATOM 676 N N . THR A 1 86 ? -10.652 -4.458 16.494 1.00 96.75 86 THR A N 1
ATOM 677 C CA . THR A 1 86 ? -11.185 -4.022 17.790 1.00 96.75 86 THR A CA 1
ATOM 678 C C . THR A 1 86 ? -12.006 -2.744 17.640 1.00 96.75 86 THR A C 1
ATOM 680 O O . THR A 1 86 ? -11.753 -1.946 16.738 1.00 96.75 86 THR A O 1
ATOM 683 N N . ASP A 1 87 ? -12.925 -2.480 18.570 1.00 95.94 87 ASP A N 1
ATOM 684 C CA . ASP A 1 87 ? -13.716 -1.237 18.574 1.00 95.94 87 ASP A CA 1
ATOM 685 C C . ASP A 1 87 ? -12.833 0.023 18.560 1.00 95.94 87 ASP A C 1
ATOM 687 O O . ASP A 1 87 ? -13.140 1.006 17.886 1.00 95.94 87 ASP A O 1
ATOM 691 N N . GLU A 1 88 ? -11.694 -0.015 19.260 1.00 96.00 88 GLU A N 1
ATOM 692 C CA . GLU A 1 88 ? -10.721 1.081 19.267 1.00 96.00 88 GLU A CA 1
ATOM 693 C C . GLU A 1 88 ? -10.062 1.276 17.891 1.00 96.00 88 GLU A C 1
ATOM 695 O O . GLU A 1 88 ? -9.848 2.408 17.451 1.00 96.00 88 GLU A O 1
ATOM 700 N N . GLN A 1 89 ? -9.734 0.183 17.195 1.00 96.56 89 GLN A N 1
ATOM 701 C CA . GLN A 1 89 ? -9.181 0.242 15.842 1.00 96.56 89 GLN A CA 1
ATOM 702 C C . GLN A 1 89 ? -10.220 0.742 14.845 1.00 96.56 89 GLN A C 1
ATOM 704 O O . GLN A 1 89 ? -9.887 1.582 14.015 1.00 96.56 89 GLN A O 1
ATOM 709 N N . ILE A 1 90 ? -11.465 0.276 14.953 1.00 96.38 90 ILE A N 1
ATOM 710 C CA . ILE A 1 90 ? -12.588 0.723 14.125 1.00 96.38 90 ILE A CA 1
ATOM 711 C C . ILE A 1 90 ? -12.773 2.237 14.262 1.00 96.38 90 ILE A C 1
ATOM 713 O O . ILE A 1 90 ? -12.831 2.933 13.253 1.00 96.38 90 ILE A O 1
ATOM 717 N N . GLU A 1 91 ? -12.781 2.759 15.492 1.00 94.94 91 GLU A N 1
ATOM 718 C CA . GLU A 1 91 ? -12.898 4.199 15.754 1.00 94.94 91 GLU A CA 1
ATOM 719 C C . GLU A 1 91 ? -11.727 4.994 15.156 1.00 94.94 91 GLU A C 1
ATOM 721 O O . GLU A 1 91 ? -11.905 6.059 14.568 1.00 94.94 91 GLU A O 1
ATOM 726 N N . LYS A 1 92 ? -10.497 4.487 15.269 1.00 95.31 92 LYS A N 1
ATOM 727 C CA . LYS A 1 92 ? -9.325 5.146 14.669 1.00 95.31 92 LYS A CA 1
ATOM 728 C C . LYS A 1 92 ? -9.369 5.109 13.142 1.00 95.31 92 LYS A C 1
ATOM 730 O O . LYS A 1 92 ? -9.045 6.109 12.505 1.00 95.31 92 LYS A O 1
ATOM 735 N N . LEU A 1 93 ? -9.771 3.980 12.563 1.00 95.19 93 LEU A N 1
ATOM 736 C CA . LEU A 1 93 ? -9.881 3.798 11.119 1.00 95.19 93 LEU A CA 1
ATOM 737 C C . LEU A 1 93 ? -10.992 4.664 10.520 1.00 95.19 93 LEU A C 1
ATOM 739 O O . LEU A 1 93 ? -10.776 5.245 9.463 1.00 95.19 93 LEU A O 1
ATOM 743 N N . SER A 1 94 ? -12.134 4.828 11.194 1.00 93.38 94 SER A N 1
ATOM 744 C CA . SER A 1 94 ? -13.236 5.661 10.689 1.00 93.38 94 SER A CA 1
ATOM 745 C C . SER A 1 94 ? -12.887 7.148 10.581 1.00 93.38 94 SER A C 1
ATOM 747 O O . SER A 1 94 ? -13.612 7.894 9.936 1.00 93.38 94 SER A O 1
ATOM 749 N N . ASN A 1 95 ? -11.782 7.580 11.198 1.00 91.44 95 ASN A N 1
ATOM 750 C CA . ASN A 1 95 ? -11.277 8.951 11.126 1.00 91.44 95 ASN A CA 1
ATOM 751 C C . ASN A 1 95 ? -10.265 9.180 9.986 1.00 91.44 95 ASN A C 1
ATOM 753 O O . ASN A 1 95 ? -9.847 10.321 9.764 1.00 91.44 95 ASN A O 1
ATOM 757 N N . ILE A 1 96 ? -9.838 8.129 9.271 1.00 90.56 96 ILE A N 1
ATOM 758 C CA . ILE A 1 96 ? -8.939 8.256 8.116 1.00 90.56 96 ILE A CA 1
ATOM 759 C C . ILE A 1 96 ? -9.714 8.104 6.804 1.00 90.56 96 ILE A C 1
ATOM 761 O O . ILE A 1 96 ? -10.446 7.138 6.595 1.00 90.56 96 ILE A O 1
ATOM 765 N N . HIS A 1 97 ? -9.510 9.061 5.898 1.00 90.25 97 HIS A N 1
ATOM 766 C CA . HIS A 1 97 ? -10.139 9.085 4.577 1.00 90.25 97 HIS A CA 1
ATOM 767 C C . HIS A 1 97 ? -9.079 9.170 3.483 1.00 90.25 97 HIS A C 1
ATOM 769 O O . HIS A 1 97 ? -8.420 10.205 3.313 1.00 90.25 97 HIS A O 1
ATOM 775 N N . PHE A 1 98 ? -8.920 8.077 2.741 1.00 91.88 98 PHE A N 1
ATOM 776 C CA . PHE A 1 98 ? -8.129 8.065 1.515 1.00 91.88 98 PHE A CA 1
ATOM 777 C C . PHE A 1 98 ? -8.892 8.773 0.390 1.00 91.88 98 PHE A C 1
ATOM 779 O O . PHE A 1 98 ? -10.117 8.864 0.401 1.00 91.88 98 PHE A O 1
ATOM 786 N N . LYS A 1 99 ? -8.159 9.353 -0.565 1.00 89.50 99 LYS A N 1
ATOM 787 C CA . LYS A 1 99 ? -8.743 10.174 -1.631 1.00 89.50 99 LYS A CA 1
ATOM 788 C C . LYS A 1 99 ? -8.185 9.797 -2.991 1.00 89.50 99 LYS A C 1
ATOM 790 O O . LYS A 1 99 ? -6.975 9.641 -3.149 1.00 89.50 99 LYS A O 1
ATOM 795 N N . GLY A 1 100 ? -9.075 9.801 -3.979 1.00 89.56 100 GLY A N 1
ATOM 796 C CA . GLY A 1 100 ? -8.749 9.543 -5.376 1.00 89.56 100 GLY A CA 1
ATOM 797 C C . GLY A 1 100 ? -8.721 8.057 -5.723 1.00 89.56 100 GLY A C 1
ATOM 798 O O . GLY A 1 100 ? -8.671 7.195 -4.853 1.00 89.56 100 GLY A O 1
ATOM 799 N N . TRP A 1 101 ? -8.750 7.775 -7.024 1.00 93.44 101 TRP A N 1
ATOM 800 C CA . TRP A 1 101 ? -8.733 6.420 -7.569 1.00 93.44 101 TRP A CA 1
ATOM 801 C C . TRP A 1 101 ? -7.501 6.213 -8.442 1.00 93.44 101 TRP A C 1
ATOM 803 O O . TRP A 1 101 ? -7.102 7.096 -9.209 1.00 93.44 101 TRP A O 1
ATOM 813 N N . GLY A 1 102 ? -6.908 5.026 -8.337 1.00 91.81 102 GLY A N 1
ATOM 814 C CA . GLY A 1 102 ? -5.863 4.587 -9.252 1.00 91.81 102 GLY A CA 1
ATOM 815 C C . GLY A 1 102 ? -6.390 4.426 -10.681 1.00 91.81 102 GLY A C 1
ATOM 816 O O . GLY A 1 102 ? -7.583 4.253 -10.917 1.00 91.81 102 GLY A O 1
ATOM 817 N N . ARG A 1 103 ? -5.480 4.464 -11.659 1.00 94.94 103 ARG A N 1
ATOM 818 C CA . ARG A 1 103 ? -5.816 4.296 -13.087 1.00 94.94 103 ARG A CA 1
ATOM 819 C C . ARG A 1 103 ? -5.885 2.833 -13.530 1.00 94.94 103 ARG A C 1
ATOM 821 O O . ARG A 1 103 ? -6.382 2.556 -14.616 1.00 94.94 103 ARG A O 1
ATOM 828 N N . LEU A 1 104 ? -5.334 1.922 -12.729 1.00 94.88 104 LEU A N 1
ATOM 829 C CA . LEU A 1 104 ? -5.203 0.500 -13.037 1.00 94.88 104 LEU A CA 1
ATOM 830 C C . LEU A 1 104 ? -6.048 -0.311 -12.056 1.00 94.88 104 LEU A C 1
ATOM 832 O O . LEU A 1 104 ? -6.123 0.022 -10.875 1.00 94.88 104 LEU A O 1
ATOM 836 N N . SER A 1 105 ? -6.682 -1.372 -12.548 1.00 95.31 105 SER A N 1
ATOM 837 C CA . SER A 1 105 ? -7.528 -2.238 -11.723 1.00 95.31 105 SER A CA 1
ATOM 838 C C . SER A 1 105 ? -6.710 -3.284 -10.962 1.00 95.31 105 SER A C 1
ATOM 840 O O . SER A 1 105 ? -5.664 -3.734 -11.435 1.00 95.31 105 SER A O 1
ATOM 842 N N . LYS A 1 106 ? -7.245 -3.757 -9.827 1.00 94.88 106 LYS A N 1
ATOM 843 C CA . LYS A 1 106 ? -6.692 -4.898 -9.075 1.00 94.88 106 LYS A CA 1
ATOM 844 C C . LYS A 1 106 ? -6.505 -6.126 -9.968 1.00 94.88 106 LYS A C 1
ATOM 846 O O . LYS A 1 106 ? -5.442 -6.732 -9.962 1.00 94.88 106 LYS A O 1
ATOM 851 N N . LYS A 1 107 ? -7.517 -6.455 -10.781 1.00 95.25 107 LYS A N 1
ATOM 852 C CA . LYS A 1 107 ? -7.487 -7.612 -11.686 1.00 95.25 107 LYS A CA 1
ATOM 853 C C . LYS A 1 107 ? -6.295 -7.562 -12.642 1.00 95.25 107 LYS A C 1
ATOM 855 O O . LYS A 1 107 ? -5.603 -8.562 -12.794 1.00 95.25 107 LYS A O 1
ATOM 860 N N . LEU A 1 108 ? -6.051 -6.402 -13.253 1.00 94.44 108 LEU A N 1
ATOM 861 C CA . LEU A 1 108 ? -4.924 -6.219 -14.164 1.00 94.44 108 LEU A CA 1
ATOM 862 C C . LEU A 1 108 ? -3.588 -6.460 -13.452 1.00 94.44 108 LEU A C 1
ATOM 864 O O . LEU A 1 108 ? -2.760 -7.206 -13.949 1.00 94.44 108 LEU A O 1
ATOM 868 N N . LEU A 1 109 ? -3.402 -5.868 -12.271 1.00 94.38 109 LEU A N 1
ATOM 869 C CA . LEU A 1 109 ? -2.124 -5.924 -11.562 1.00 94.38 109 LEU A CA 1
ATOM 870 C C . LEU A 1 109 ? -1.827 -7.288 -10.920 1.00 94.38 109 LEU A C 1
ATOM 872 O O . LEU A 1 109 ? -0.661 -7.673 -10.842 1.00 94.38 109 LEU A O 1
ATOM 876 N N . THR A 1 110 ? -2.853 -7.995 -10.427 1.00 92.50 110 THR A N 1
ATOM 877 C CA . THR A 1 110 ? -2.665 -9.141 -9.516 1.00 92.50 110 THR A CA 1
ATOM 878 C C . THR A 1 110 ? -3.369 -10.436 -9.922 1.00 92.50 110 THR A C 1
ATOM 880 O O . THR A 1 110 ? -3.273 -11.417 -9.185 1.00 92.50 110 THR A O 1
ATOM 883 N N . GLN A 1 111 ? -4.098 -10.477 -11.040 1.00 92.38 111 GLN A N 1
ATOM 884 C CA . GLN A 1 111 ? -4.830 -11.687 -11.453 1.00 92.38 111 GLN A CA 1
ATOM 885 C C . GLN A 1 111 ? -4.553 -12.113 -12.893 1.00 92.38 111 GLN A C 1
ATOM 887 O O . GLN A 1 111 ? -4.628 -13.303 -13.186 1.00 92.38 111 GLN A O 1
ATOM 892 N N . ILE A 1 112 ? -4.263 -11.172 -13.794 1.00 90.75 112 ILE A N 1
ATOM 893 C CA . ILE A 1 112 ? -3.823 -11.507 -15.152 1.00 90.75 112 ILE A CA 1
ATOM 894 C C . ILE A 1 112 ? -2.384 -12.018 -15.074 1.00 90.75 112 ILE A C 1
ATOM 896 O O . ILE A 1 112 ? -1.578 -11.466 -14.324 1.00 90.75 112 ILE A O 1
ATOM 900 N N . THR A 1 113 ? -2.105 -13.094 -15.807 1.00 90.88 113 THR A N 1
ATOM 901 C CA . THR A 1 113 ? -0.805 -13.768 -15.822 1.00 90.88 113 THR A CA 1
ATOM 902 C C . THR A 1 113 ? -0.316 -13.951 -17.249 1.00 90.88 113 THR A C 1
ATOM 904 O O . THR A 1 113 ? -1.136 -14.159 -18.147 1.00 90.88 113 THR A O 1
ATOM 907 N N . ASN A 1 114 ? 1.003 -13.885 -17.424 1.00 85.12 114 ASN A N 1
ATOM 908 C CA . ASN A 1 114 ? 1.672 -14.190 -18.685 1.00 85.12 114 ASN A CA 1
ATOM 909 C C . ASN A 1 114 ? 1.697 -15.711 -18.951 1.00 85.12 114 ASN A C 1
ATOM 911 O O . ASN A 1 114 ? 1.220 -16.516 -18.145 1.00 85.12 114 ASN A O 1
ATOM 915 N N . GLU A 1 115 ? 2.311 -16.125 -20.061 1.00 84.88 115 GLU A N 1
ATOM 916 C CA . GLU A 1 115 ? 2.467 -17.545 -20.427 1.00 84.88 115 GLU A CA 1
ATOM 917 C C . GLU A 1 115 ? 3.210 -18.381 -19.365 1.00 84.88 115 GLU A C 1
ATOM 919 O O . GLU A 1 115 ? 2.996 -19.590 -19.265 1.00 84.88 115 GLU A O 1
ATOM 924 N N . ASN A 1 116 ? 4.039 -17.739 -18.535 1.00 85.12 116 ASN A N 1
ATOM 925 C CA . ASN A 1 116 ? 4.794 -18.370 -17.450 1.00 85.12 116 ASN A CA 1
ATOM 926 C C . ASN A 1 116 ? 4.030 -18.395 -16.112 1.00 85.12 116 ASN A C 1
ATOM 928 O O . ASN A 1 116 ? 4.551 -18.906 -15.119 1.00 85.12 116 ASN A O 1
ATOM 932 N N . GLY A 1 117 ? 2.805 -17.860 -16.062 1.00 88.75 117 GLY A N 1
ATOM 933 C CA . GLY A 1 117 ? 2.000 -17.770 -14.842 1.00 88.75 117 GLY A CA 1
ATOM 934 C C . GLY A 1 117 ? 2.387 -16.618 -13.906 1.00 88.75 117 GLY A C 1
ATOM 935 O O . GLY A 1 117 ? 1.901 -16.572 -12.775 1.00 88.75 117 GLY A O 1
ATOM 936 N N . GLU A 1 118 ? 3.239 -15.688 -14.342 1.00 90.56 118 GLU A N 1
ATOM 937 C CA . GLU A 1 118 ? 3.632 -14.514 -13.558 1.00 90.56 118 GLU A CA 1
ATOM 938 C C . GLU A 1 118 ? 2.619 -13.383 -13.734 1.00 90.56 118 GLU A C 1
ATOM 940 O O . GLU A 1 118 ? 2.196 -13.078 -14.850 1.00 90.56 118 GLU A O 1
ATOM 945 N N . ARG A 1 119 ? 2.235 -12.733 -12.631 1.00 94.06 119 ARG A N 1
ATOM 946 C CA . ARG A 1 119 ? 1.373 -11.544 -12.669 1.00 94.06 119 ARG A CA 1
ATOM 947 C C . ARG A 1 119 ? 2.205 -10.304 -12.966 1.00 94.06 119 ARG A C 1
ATOM 949 O O . ARG A 1 119 ? 3.402 -10.276 -12.688 1.00 94.06 119 ARG A O 1
ATOM 956 N N . ILE A 1 120 ? 1.557 -9.220 -13.393 1.00 93.81 120 ILE A N 1
ATOM 957 C CA . ILE A 1 120 ? 2.242 -7.938 -13.643 1.00 93.81 120 ILE A CA 1
ATOM 958 C C . ILE A 1 120 ? 3.051 -7.481 -12.421 1.00 93.81 120 ILE A C 1
ATOM 960 O O . ILE A 1 120 ? 4.195 -7.058 -12.565 1.00 93.81 120 ILE A O 1
ATOM 964 N N . ILE A 1 121 ? 2.486 -7.573 -11.212 1.00 94.12 121 ILE A N 1
ATOM 965 C CA . ILE A 1 121 ? 3.209 -7.179 -9.995 1.00 94.12 121 ILE A CA 1
ATOM 966 C C . ILE A 1 121 ? 4.430 -8.065 -9.707 1.00 94.12 121 ILE A C 1
ATOM 968 O O . ILE A 1 121 ? 5.418 -7.565 -9.176 1.00 94.12 121 ILE A O 1
ATOM 972 N N . ASP A 1 122 ? 4.390 -9.343 -10.096 1.00 94.19 122 ASP A N 1
ATOM 973 C CA . ASP A 1 122 ? 5.526 -10.254 -9.944 1.00 94.19 122 ASP A CA 1
ATOM 974 C C . ASP A 1 122 ? 6.626 -9.888 -10.951 1.00 94.19 122 ASP A C 1
ATOM 976 O O . ASP A 1 122 ? 7.790 -9.776 -10.579 1.00 94.19 122 ASP A O 1
ATOM 980 N N . ALA A 1 123 ? 6.259 -9.593 -12.203 1.00 93.12 123 ALA A N 1
ATOM 981 C CA . ALA A 1 123 ? 7.202 -9.148 -13.230 1.00 93.12 123 ALA A CA 1
ATOM 982 C C . ALA A 1 123 ? 7.885 -7.818 -12.860 1.00 93.12 123 ALA A C 1
ATOM 984 O O . ALA A 1 123 ? 9.098 -7.679 -13.029 1.00 93.12 123 ALA A O 1
ATOM 985 N N . LEU A 1 124 ? 7.136 -6.860 -12.295 1.00 93.62 124 LEU A N 1
ATOM 986 C CA . LEU A 1 124 ? 7.687 -5.598 -11.777 1.00 93.62 124 LEU A CA 1
ATOM 987 C C . LEU A 1 124 ? 8.637 -5.800 -10.587 1.00 93.62 124 LEU A C 1
ATOM 989 O O . LEU A 1 124 ? 9.489 -4.951 -10.340 1.00 93.62 124 LEU A O 1
ATOM 993 N N . TRP A 1 125 ? 8.473 -6.888 -9.831 1.00 93.62 125 TRP A N 1
ATOM 994 C CA . TRP A 1 125 ? 9.340 -7.226 -8.703 1.00 93.62 125 TRP A CA 1
ATOM 995 C C . TRP A 1 125 ? 10.600 -7.980 -9.142 1.00 93.62 125 TRP A C 1
ATOM 997 O O . TRP A 1 125 ? 11.694 -7.717 -8.646 1.00 93.62 125 TRP A O 1
ATOM 1007 N N . ASN A 1 126 ? 10.448 -8.918 -10.077 1.00 92.62 126 ASN A N 1
ATOM 1008 C CA . ASN A 1 126 ? 11.512 -9.822 -10.512 1.00 92.62 126 ASN A CA 1
ATOM 1009 C C . ASN A 1 126 ? 12.423 -9.214 -11.590 1.00 92.62 126 ASN A C 1
ATOM 1011 O O . ASN A 1 126 ? 13.533 -9.704 -11.800 1.00 92.62 126 ASN A O 1
ATOM 1015 N N . THR A 1 127 ? 11.972 -8.167 -12.287 1.00 91.38 127 THR A N 1
ATOM 1016 C CA . THR A 1 127 ? 12.696 -7.550 -13.408 1.00 91.38 127 THR A CA 1
ATOM 1017 C C . THR A 1 127 ? 12.915 -6.052 -13.189 1.00 91.38 127 THR A C 1
ATOM 1019 O O . THR A 1 127 ? 12.332 -5.439 -12.301 1.00 91.38 127 THR A O 1
ATOM 1022 N N . SER A 1 128 ? 13.761 -5.434 -14.018 1.00 91.50 128 SER A N 1
ATOM 1023 C CA . SER A 1 128 ? 13.921 -3.970 -14.064 1.00 91.50 128 SER A CA 1
ATOM 1024 C C . SER A 1 128 ? 13.008 -3.296 -15.097 1.00 91.50 128 SER A C 1
ATOM 1026 O O . SER A 1 128 ? 13.161 -2.102 -15.362 1.00 91.50 128 SER A O 1
ATOM 1028 N N . ASN A 1 129 ? 12.080 -4.047 -15.698 1.00 92.19 129 ASN A N 1
ATOM 1029 C CA . ASN A 1 129 ? 11.154 -3.519 -16.690 1.00 92.19 129 ASN A CA 1
ATOM 1030 C C . ASN A 1 129 ? 10.077 -2.672 -16.007 1.00 92.19 129 ASN A C 1
ATOM 1032 O O . ASN A 1 129 ? 9.557 -3.016 -14.946 1.00 92.19 129 ASN A O 1
ATOM 1036 N N . ASN A 1 130 ? 9.712 -1.554 -16.632 1.00 92.06 130 ASN A N 1
ATOM 1037 C CA . ASN A 1 130 ? 8.581 -0.754 -16.175 1.00 92.06 130 ASN A CA 1
ATOM 1038 C C . ASN A 1 130 ? 7.246 -1.338 -16.66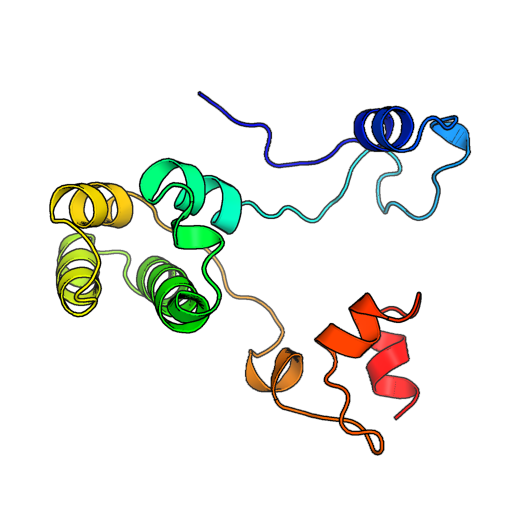8 1.00 92.06 130 ASN A C 1
ATOM 1040 O O . ASN A 1 130 ? 7.209 -2.198 -17.544 1.00 92.06 130 ASN A O 1
ATOM 1044 N N . PHE A 1 131 ? 6.134 -0.816 -16.144 1.00 92.44 131 PHE A N 1
ATOM 1045 C CA . PHE A 1 131 ? 4.788 -1.302 -16.468 1.00 92.44 131 PHE A CA 1
ATOM 1046 C C . PHE A 1 131 ? 4.500 -1.380 -17.974 1.00 92.44 131 PHE A C 1
ATOM 1048 O O . PHE A 1 131 ? 3.924 -2.363 -18.419 1.00 92.44 131 PHE 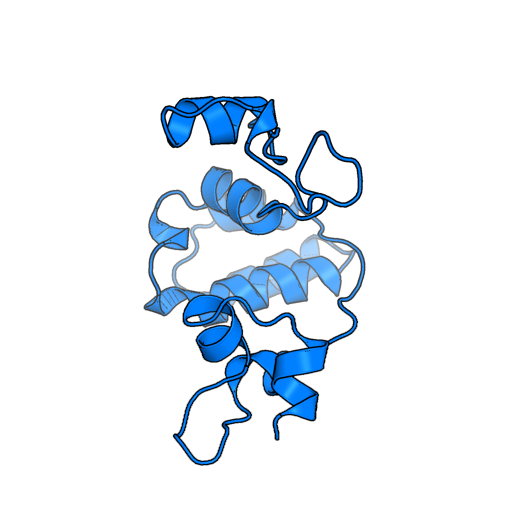A O 1
ATOM 1055 N N . ILE A 1 132 ? 4.910 -0.378 -18.762 1.00 92.19 132 ILE A N 1
ATOM 1056 C CA . ILE A 1 132 ? 4.651 -0.359 -20.209 1.00 92.19 132 ILE A CA 1
ATOM 1057 C C . ILE A 1 132 ? 5.449 -1.449 -20.923 1.00 92.19 132 ILE A C 1
ATOM 1059 O O . ILE A 1 132 ? 4.925 -2.072 -21.838 1.00 92.19 132 ILE A O 1
ATOM 1063 N N . GLN A 1 133 ? 6.685 -1.700 -20.497 1.00 91.62 133 GLN A N 1
ATOM 1064 C CA . GLN A 1 133 ? 7.498 -2.781 -21.055 1.00 91.62 133 GLN A CA 1
ATOM 1065 C C . GLN A 1 133 ? 6.886 -4.144 -20.726 1.00 91.62 133 GLN A C 1
ATOM 1067 O O . GLN A 1 133 ? 6.685 -4.941 -21.629 1.00 91.62 133 GLN A O 1
ATOM 1072 N N . VAL A 1 134 ? 6.473 -4.361 -19.472 1.00 90.19 134 VAL A N 1
ATOM 1073 C CA . VAL A 1 134 ? 5.846 -5.623 -19.040 1.00 90.19 134 VAL A CA 1
ATOM 1074 C C . VAL A 1 134 ? 4.599 -5.964 -19.863 1.00 90.19 134 VAL A C 1
ATOM 1076 O O . VAL A 1 134 ? 4.433 -7.115 -20.232 1.00 90.19 134 VAL A O 1
ATOM 1079 N N . ILE A 1 135 ? 3.745 -4.984 -20.180 1.00 88.19 135 ILE A N 1
ATOM 1080 C CA . ILE A 1 135 ? 2.524 -5.231 -20.975 1.00 88.19 135 ILE A CA 1
ATOM 1081 C C . ILE A 1 135 ? 2.747 -5.245 -22.495 1.00 88.19 135 ILE A C 1
ATOM 1083 O O . ILE A 1 135 ? 1.805 -5.526 -23.225 1.00 88.19 135 ILE A O 1
ATOM 1087 N N . SER A 1 136 ? 3.920 -4.815 -22.974 1.00 84.50 136 SER A N 1
ATOM 1088 C CA . SER A 1 136 ? 4.240 -4.761 -24.415 1.00 84.50 136 SER A CA 1
ATOM 1089 C C . SER A 1 136 ? 5.152 -5.902 -24.858 1.00 84.50 136 SER A C 1
ATOM 1091 O O . SER A 1 136 ? 5.238 -6.171 -26.052 1.00 84.50 136 SER A O 1
ATOM 1093 N N . ASP A 1 137 ? 5.873 -6.506 -23.909 1.00 66.44 137 ASP A N 1
ATOM 1094 C CA . ASP A 1 137 ? 6.647 -7.735 -24.101 1.00 66.44 137 ASP A CA 1
ATOM 1095 C C . ASP A 1 137 ? 5.743 -8.995 -24.038 1.00 66.44 137 ASP A C 1
ATOM 1097 O O . ASP A 1 137 ? 6.232 -10.102 -24.264 1.00 66.44 137 ASP A O 1
ATOM 1101 N N . GLU A 1 138 ? 4.442 -8.817 -23.756 1.00 52.97 138 GLU A N 1
ATOM 1102 C CA . GLU A 1 138 ? 3.342 -9.763 -24.038 1.00 52.97 138 GLU A CA 1
ATOM 1103 C C . GLU A 1 138 ? 2.753 -9.526 -25.440 1.00 52.97 138 GLU A C 1
ATOM 1105 O O . GLU A 1 138 ? 2.468 -10.529 -26.136 1.00 52.97 138 GLU A O 1
#

Secondary structure (DSSP, 8-state):
-----SPBHHHHHHHHTS-GGG----TTSSB-S---HHHHHHHHHHGGGGG-GGGHHHHHHHHHHHHH---HHHHHHHHHTSTT--HHHHHHHTT-------SS-HHHHHT-B-TTS-BHHHHHHHSS--HHHHHH--

Foldseek 3Di:
DPPDFWDWLVNVCVVVVHDSVVDDDAPVSTTHPDGPVLLVLLCVLVPCVSVDPVCVVVSVVLQVLLAVDPDLVVSLVVNVVVPPDDPSSSVSSSPDHDYDDDPDDPCQQPPDADPVRDGLVRCVVVDVDDSVCSVVVD

Mean predicted aligned error: 5.13 Å

pLDDT: mean 90.7, std 8.72, range [38.41, 97.06]

InterPro domains:
  IPR028629 CRISPR-associated endonuclease Cas9 [TIGR01865] (3-136)
  IPR032240 CRISPR-associated endonuclease Cas9, REC lobe [PF16592] (4-138)

Organism: NCBI:txid1624

=== Feature glossary ===
The record interleaves many kinds of information about one protein. Here is each kind framed as the question it answers.

Q: What are the backbone torsion angles?
A: φ (phi) and ψ (psi) are the two rotatable backbone dihedrals per residue: φ is the C(i-1)–N–Cα–C torsion, ψ is the N–Cα–C–N(i+1) torsion, both in degrees on (−180°, 180°]. α-helical residues cluster near (−60°, −45°); β-strand residues near (−120°, +130°). A Ramachandran plot is simply a scatter of (φ, ψ) for every residue.

Q: What is the amino-acid chain?
A: This is the polypeptide sequence — one letter per residue, N-terminus first. Length ranges from a few dozen residues for small domains to over a thousand for large multi-domain proteins.

Q: How mobile is each atom in the crystal?
A: For experimental (PDB) structures, the B-factor (temperature factor) quantifies the positional spread of each atom in the crystal — a combination of thermal vibration and static disorder — in units of Å². High B-factors mark flexible loops or poorly resolved regions; low B-factors mark the rigid, well-ordered core.

Q: Are the domains correctly placed relative to each other?
A: Predicted Aligned Error (PAE) is an AlphaFold confidence matrix: entry (i, j) is the expected error in the position of residue j, in ångströms, when the prediction is superimposed on the true structure at residue i. Low PAE within a block of residues means that block is internally rigid and well-predicted; high PAE between two blocks means their relative placement is uncertain even if each block individually is confident.

Q: How confident is the AlphaFold model at each residue?
A: pLDDT is the predicted lDDT-Cα score: AlphaFold's confidence that the local environment of each residue (all inter-atomic distances within 15 Å) is correctly placed. It is a per-residue number between 0 and 100, with higher meaning more reliable.

Q: What family and function is it annotated with?
A: Functional annotations link the protein to curated databases. InterPro entries identify conserved domains and families by matching the sequence against member-database signatures (Pfam, PROSITE, CDD, …). Gene Ontology (GO) terms describe molecular function, biological process, and cellular component in a controlled vocabulary. CATH places the structure in a hierarchical fold classification (Class/Architecture/Topology/Homologous-superfamily). The organism is the source species.

Q: How big and how compact is the whole molecule?
A: Three whole-structure scalars: the radius of gyration (RMS distance of Cα from centroid, in Å), the count of Cα–Cα contacts (pairs closer than 8 Å and separated by more than four residues in sequence — i.e. tertiary, not local, contacts), and the bounding-box dimensions. Together they distinguish compact globular folds from extended fibres or disordered chains.

Q: What known structures does this most resemble?
A: The Foldseek neighbor list gives the closest experimentally determined structures in the PDB, ranked by structural alignment. TM-score near 1 means near-identical fold; near 0.3 means only rough topology match. This is how one finds what a novel AlphaFold prediction most resembles in the solved-structure universe.

Q: Which residues are buried vs exposed?
A: SASA measures how much of the protein is reachable by solvent. It is computed by rolling a water-sized probe over the atomic surface and summing the exposed area (Å²). Per-residue SASA distinguishes core (buried, low SASA) from surface (exposed, high SASA) residues; total SASA is a whole-molecule size measure.

Q: Which residues are in helices, strands, or loops?
A: Eight-state secondary structure (DSSP): H is the canonical α-helix, G the tighter 3₁₀-helix, I the wider π-helix; E/B are β-structure, T and S are turns and bends, and '-' is everything else. DSSP derives these from the pattern of main-chain N–H···O=C hydrogen bonds, not from the sequence.

Q: Where is each backbone atom in 3D?
A: Structure coordinates are given as an mmCIF _atom_site loop: one row per atom with element, residue name, chain id, sequence number, and x/y/z position in Å. Only the four main-chain atoms per residue are included here; side chains are omitted to keep the record compact.

Q: What if only a Cα trace is available?
A: Three-state secondary structure (P-SEA) collapses the eight DSSP classes into helix (a), strand (b), and coil (c). P-SEA assigns these from Cα geometry alone — distances and angles — without requiring backbone oxygens, so it works on any Cα trace.

Q: What do the rendered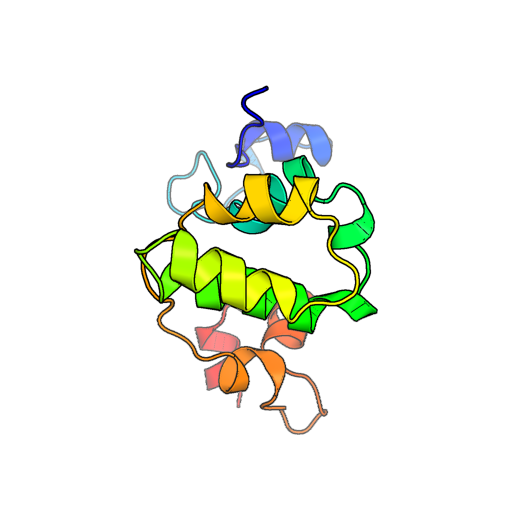 images show?
A: The six renders are orthographic views along the three Cartesian axes in both directions. Representation (cartoon, sticks, or surface) and color scheme (sequence-rainbow or by-chain) vary across proteins so the training set covers all the common visualization conventions.

Q: What does the local fold look like, residue by residue?
A: Foldseek's 3Di representation compresses backbone geometry into a per-residue letter drawn from a learned twenty-state alphabet. It captures the tertiary interaction pattern around each residue — which residues are packed against it in space, regardless of where they are in sequence.

Q: What do the diagnostic plots show?
A: The contact map is a binary N×N matrix image: pixel (i, j) is dark where Cα_i and Cα_j are within 8 Å and |i−j|>4. Because the |i−j|>4 filter removes local helical contacts, off-diagonal stripes parallel to the main diagonal indicate parallel β-sheets; stripes perpendicular to it indicate antiparallel β-sheets. The Ramachandran plot scatters every residue's (φ, ψ) pair against the sterically allowed regions. The PAE heatmap renders the predicted-aligned-error matrix.